Protein AF-A0A2Y9RTF2-F1 (afdb_monomer_lite)

Structure (mmCIF, N/CA/C/O backbone):
data_AF-A0A2Y9RTF2-F1
#
_entry.id   AF-A0A2Y9RTF2-F1
#
loop_
_atom_site.group_PDB
_atom_site.id
_atom_site.type_symbol
_atom_site.label_atom_id
_atom_site.label_alt_id
_atom_site.label_comp_id
_atom_site.label_asym_id
_atom_site.label_entity_id
_atom_site.label_seq_id
_atom_site.pdbx_PDB_ins_code
_atom_site.Cartn_x
_atom_site.Cartn_y
_atom_site.Cartn_z
_atom_site.occupancy
_atom_site.B_iso_or_equiv
_atom_site.auth_seq_id
_atom_site.auth_comp_id
_atom_site.auth_asym_id
_atom_site.auth_atom_id
_atom_site.pdbx_PDB_model_num
ATOM 1 N N . MET A 1 1 ? -19.563 -8.681 -0.075 1.00 79.69 1 MET A N 1
ATOM 2 C CA . MET A 1 1 ? -19.575 -7.205 -0.174 1.00 79.69 1 MET A CA 1
ATOM 3 C C . MET A 1 1 ? -19.390 -6.840 -1.635 1.00 79.69 1 MET A C 1
ATOM 5 O O . MET A 1 1 ? -18.584 -7.490 -2.286 1.00 79.69 1 MET A O 1
ATOM 9 N N . LEU A 1 2 ? -20.147 -5.874 -2.156 1.00 93.56 2 LEU A N 1
ATOM 10 C CA . LEU A 1 2 ? -19.880 -5.281 -3.468 1.00 93.56 2 LEU A CA 1
ATOM 11 C C . LEU A 1 2 ? -18.931 -4.098 -3.238 1.00 93.56 2 LEU A C 1
ATOM 13 O O . LEU A 1 2 ? -19.227 -3.253 -2.397 1.00 93.56 2 LEU A O 1
ATOM 17 N N . MET A 1 3 ? -17.795 -4.069 -3.927 1.00 94.50 3 MET A N 1
ATOM 18 C CA . MET A 1 3 ? -16.779 -3.019 -3.800 1.00 94.50 3 MET A CA 1
ATOM 19 C C . MET A 1 3 ? -16.509 -2.401 -5.171 1.00 94.50 3 MET A C 1
ATOM 21 O O . MET A 1 3 ? -16.847 -2.999 -6.195 1.00 94.50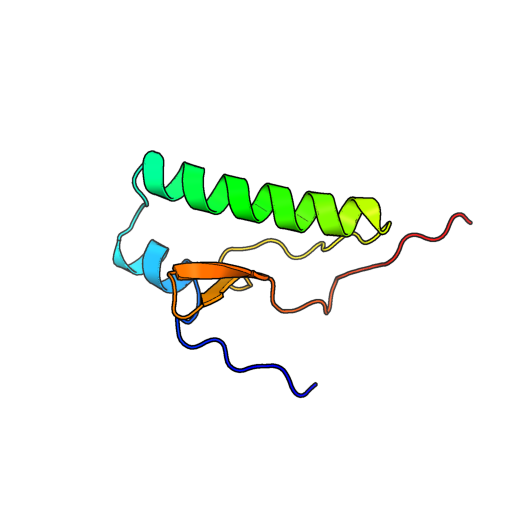 3 MET A O 1
ATOM 25 N N . GLU A 1 4 ? -15.914 -1.208 -5.191 1.00 95.06 4 GLU A N 1
ATOM 26 C CA . GLU A 1 4 ? -15.441 -0.616 -6.442 1.00 95.06 4 GLU A CA 1
ATOM 27 C C . GLU A 1 4 ? -14.399 -1.524 -7.112 1.00 95.06 4 GLU A C 1
ATOM 29 O O . GLU A 1 4 ? -13.593 -2.177 -6.445 1.00 95.06 4 GLU A O 1
ATOM 34 N N . PHE A 1 5 ? -14.418 -1.574 -8.442 1.00 96.00 5 PHE A N 1
ATOM 35 C CA . PHE A 1 5 ? -13.395 -2.284 -9.197 1.00 96.00 5 PHE A CA 1
ATOM 36 C C . PHE A 1 5 ? -12.125 -1.433 -9.279 1.00 96.00 5 PHE A C 1
ATOM 38 O O . PHE A 1 5 ? -12.165 -0.292 -9.738 1.00 96.00 5 PHE A O 1
ATOM 45 N N . VAL A 1 6 ? -10.995 -2.011 -8.870 1.00 97.31 6 VAL A N 1
ATOM 46 C CA . VAL A 1 6 ? -9.682 -1.361 -8.890 1.00 97.31 6 VAL A CA 1
ATOM 47 C C . VAL A 1 6 ? -8.841 -1.992 -10.013 1.00 97.31 6 VAL A C 1
ATOM 49 O O . VAL A 1 6 ? -8.394 -3.132 -9.870 1.00 97.31 6 VAL A O 1
ATOM 52 N N . PRO A 1 7 ? -8.654 -1.304 -11.159 1.00 96.44 7 PRO A N 1
ATOM 53 C CA . PRO A 1 7 ? -8.198 -1.943 -12.396 1.00 96.44 7 PRO A CA 1
ATOM 54 C C . PRO A 1 7 ? -6.702 -2.270 -12.444 1.00 96.44 7 PRO A C 1
ATOM 56 O O . PRO A 1 7 ? -6.301 -3.077 -13.278 1.00 96.44 7 PRO A O 1
ATOM 59 N N . GLY A 1 8 ? -5.873 -1.660 -11.594 1.00 95.75 8 GLY A N 1
ATOM 60 C CA . GLY A 1 8 ? -4.427 -1.891 -11.587 1.00 95.75 8 GLY A CA 1
ATOM 61 C C . GLY A 1 8 ? -4.010 -3.174 -10.871 1.00 95.75 8 GLY A C 1
ATOM 62 O O . GLY A 1 8 ? -2.841 -3.529 -10.925 1.00 95.75 8 GLY A O 1
ATOM 63 N N . GLY A 1 9 ? -4.935 -3.908 -10.243 1.00 95.88 9 GLY A N 1
ATOM 64 C CA . GLY A 1 9 ? -4.631 -5.184 -9.591 1.00 95.88 9 GLY A CA 1
ATOM 65 C C . GLY A 1 9 ? -3.693 -5.045 -8.387 1.00 95.88 9 GLY A C 1
ATOM 66 O O . GLY A 1 9 ? -3.539 -3.966 -7.824 1.00 95.88 9 GLY A O 1
ATOM 67 N N . GLU A 1 10 ? -3.094 -6.155 -7.961 1.00 96.69 10 GLU A N 1
ATOM 68 C CA . GLU A 1 10 ? -2.287 -6.224 -6.736 1.00 96.69 10 GLU A CA 1
ATOM 69 C C . GLU A 1 10 ? -0.874 -5.662 -6.923 1.00 96.69 10 GLU A C 1
ATOM 71 O O . GLU A 1 10 ? -0.133 -6.104 -7.808 1.00 96.69 10 GLU A O 1
ATOM 76 N N . LEU A 1 11 ? -0.429 -4.804 -6.000 1.00 94.25 11 LEU A N 1
ATOM 77 C CA . LEU A 1 11 ? 0.956 -4.332 -5.907 1.00 94.25 11 LEU A CA 1
ATOM 78 C C . LEU A 1 11 ? 1.950 -5.507 -5.817 1.00 94.25 11 LEU A C 1
ATOM 80 O O . LEU A 1 11 ? 3.046 -5.444 -6.385 1.00 94.25 11 LEU A O 1
ATOM 84 N N . PHE A 1 12 ? 1.552 -6.606 -5.165 1.00 93.56 12 PHE A N 1
ATOM 85 C CA . PHE A 1 12 ? 2.334 -7.841 -5.080 1.00 93.56 12 PHE A CA 1
ATOM 86 C C . PHE A 1 12 ? 2.729 -8.406 -6.448 1.00 93.56 12 PHE A C 1
ATOM 88 O O . PHE A 1 12 ? 3.879 -8.806 -6.641 1.00 93.56 12 PHE A O 1
ATOM 95 N N . SER A 1 13 ? 1.811 -8.396 -7.418 1.00 94.69 13 SER A N 1
ATOM 96 C CA . SER A 1 13 ? 2.079 -8.904 -8.768 1.00 94.69 13 SER A CA 1
ATOM 97 C C . SER A 1 13 ? 3.196 -8.108 -9.448 1.00 94.69 13 SER A C 1
ATOM 99 O O . SER A 1 13 ? 4.091 -8.686 -10.070 1.00 94.69 13 SER A O 1
ATOM 101 N N . TYR A 1 14 ? 3.219 -6.786 -9.262 1.00 94.19 14 TYR A N 1
ATOM 102 C CA . TYR A 1 14 ? 4.295 -5.929 -9.766 1.00 94.19 14 TYR A CA 1
ATOM 103 C C . TYR A 1 14 ? 5.623 -6.200 -9.062 1.00 94.19 14 TYR A C 1
ATOM 105 O O . TYR A 1 14 ? 6.660 -6.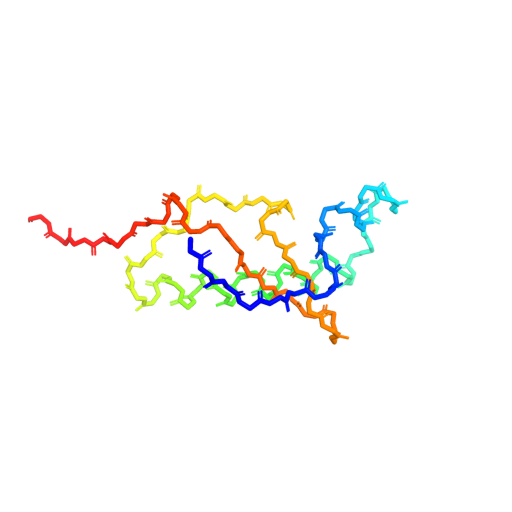265 -9.728 1.00 94.19 14 TYR A O 1
ATOM 113 N N . LEU A 1 15 ? 5.603 -6.380 -7.737 1.00 93.12 15 LEU A N 1
ATOM 114 C CA . LEU A 1 15 ? 6.803 -6.695 -6.965 1.00 93.12 15 LEU A CA 1
ATOM 115 C C . LEU A 1 15 ? 7.405 -8.030 -7.409 1.00 93.12 15 LEU A C 1
ATOM 117 O O . LEU A 1 15 ? 8.600 -8.096 -7.692 1.00 93.12 15 LEU A O 1
ATOM 121 N N . ARG A 1 16 ? 6.577 -9.072 -7.539 1.00 93.75 16 ARG A N 1
ATOM 122 C CA . ARG A 1 16 ? 7.003 -10.407 -7.972 1.00 93.75 16 ARG A CA 1
ATOM 123 C C . ARG A 1 16 ? 7.594 -10.382 -9.378 1.00 93.75 16 ARG A C 1
ATOM 125 O O . ARG A 1 16 ? 8.664 -10.942 -9.592 1.00 93.75 16 ARG A O 1
ATOM 132 N N . ASN A 1 17 ? 6.939 -9.694 -10.313 1.00 94.06 17 ASN A N 1
ATOM 133 C CA . ASN A 1 17 ? 7.401 -9.601 -11.700 1.00 94.06 17 ASN A CA 1
ATOM 134 C C . ASN A 1 17 ? 8.722 -8.829 -11.835 1.00 94.06 17 ASN A C 1
ATOM 136 O O . ASN A 1 17 ? 9.528 -9.145 -12.706 1.00 94.06 17 ASN A O 1
ATOM 140 N N . ARG A 1 18 ? 8.966 -7.826 -10.981 1.00 91.75 18 ARG A N 1
ATOM 141 C CA . ARG A 1 18 ? 10.224 -7.056 -10.978 1.00 91.75 18 ARG A CA 1
ATOM 142 C C . ARG A 1 18 ? 11.304 -7.628 -10.054 1.00 91.75 18 ARG A C 1
ATOM 144 O O . ARG A 1 18 ? 12.438 -7.155 -10.087 1.00 91.75 18 ARG A O 1
ATOM 151 N N . GLY A 1 19 ? 10.966 -8.588 -9.195 1.00 94.06 19 GLY A N 1
ATOM 152 C CA . GLY A 1 19 ? 11.812 -9.114 -8.120 1.00 94.06 19 GLY A CA 1
ATOM 153 C C . GLY A 1 19 ? 11.968 -8.151 -6.936 1.00 94.06 19 GLY A C 1
ATOM 154 O O . GLY A 1 19 ? 11.805 -8.552 -5.787 1.00 94.06 19 GLY A O 1
ATOM 155 N N . ARG A 1 20 ? 12.263 -6.873 -7.199 1.00 92.94 20 ARG A N 1
ATOM 156 C CA . ARG A 1 20 ? 12.311 -5.806 -6.190 1.00 92.94 20 ARG A CA 1
ATOM 157 C C . ARG A 1 20 ? 11.914 -4.456 -6.775 1.00 92.94 20 ARG A C 1
ATOM 159 O O . ARG A 1 20 ? 12.126 -4.191 -7.958 1.00 92.94 20 ARG A O 1
ATOM 166 N N . PHE A 1 21 ? 11.410 -3.571 -5.925 1.00 94.12 21 PHE A N 1
ATOM 167 C CA . PHE A 1 21 ? 11.238 -2.167 -6.277 1.00 94.12 21 PHE A CA 1
ATOM 168 C C . PHE A 1 21 ? 12.537 -1.375 -6.120 1.00 94.12 21 PHE A C 1
ATOM 170 O O . PHE A 1 21 ? 13.423 -1.735 -5.344 1.00 94.12 21 PHE A O 1
ATOM 177 N N . SER A 1 22 ? 12.642 -0.283 -6.882 1.00 96.94 22 SER A N 1
ATOM 178 C CA . SER A 1 22 ? 13.663 0.736 -6.633 1.00 96.94 22 SER A CA 1
ATOM 179 C C . SER A 1 22 ? 13.407 1.409 -5.283 1.00 96.94 22 SER A C 1
ATOM 181 O O . SER A 1 22 ? 12.264 1.439 -4.824 1.00 96.94 22 SER A O 1
ATOM 183 N N . SER A 1 23 ? 14.434 2.007 -4.676 1.00 97.31 23 SER A N 1
ATOM 184 C CA . SER A 1 23 ? 14.266 2.739 -3.415 1.00 97.31 23 SER A CA 1
ATOM 185 C C . SER A 1 23 ? 13.216 3.847 -3.522 1.00 97.31 23 SER A C 1
ATOM 187 O O . SER A 1 23 ? 12.409 4.000 -2.614 1.00 97.31 23 SER A O 1
ATOM 189 N N . ASN A 1 24 ? 13.158 4.561 -4.652 1.00 98.00 24 ASN A N 1
ATOM 190 C CA . ASN A 1 24 ? 12.178 5.630 -4.866 1.00 98.00 24 ASN A CA 1
ATOM 191 C C . ASN A 1 24 ? 10.747 5.081 -4.950 1.00 98.00 24 ASN A C 1
ATOM 193 O O . ASN A 1 24 ? 9.842 5.622 -4.327 1.00 98.00 24 ASN A O 1
ATOM 197 N N . THR A 1 25 ? 10.545 3.980 -5.679 1.00 96.19 25 THR A N 1
ATOM 198 C CA . THR A 1 25 ? 9.236 3.314 -5.778 1.00 96.19 25 THR A CA 1
ATOM 199 C C . THR A 1 25 ? 8.801 2.741 -4.427 1.00 96.19 25 THR A C 1
ATOM 201 O O . THR A 1 25 ? 7.649 2.892 -4.033 1.00 96.19 25 THR A O 1
ATOM 204 N N . GLY A 1 26 ? 9.727 2.110 -3.699 1.00 95.81 26 GLY A N 1
ATOM 205 C CA . GLY A 1 26 ? 9.469 1.590 -2.359 1.00 95.81 26 GLY A CA 1
ATOM 206 C C . GLY A 1 26 ? 9.106 2.696 -1.372 1.00 95.81 26 GLY A C 1
ATOM 207 O O . GLY A 1 26 ? 8.153 2.535 -0.616 1.00 95.81 26 GLY A O 1
ATOM 208 N N . LEU A 1 27 ? 9.810 3.832 -1.420 1.00 98.19 27 LEU A N 1
ATOM 209 C CA . LEU A 1 27 ? 9.511 5.006 -0.602 1.00 98.19 27 LEU A CA 1
ATOM 210 C C . LEU A 1 27 ? 8.129 5.583 -0.923 1.00 98.19 27 LEU A C 1
ATOM 212 O O . LEU A 1 27 ? 7.370 5.850 0.002 1.00 98.19 27 LEU A O 1
ATOM 216 N N . PHE A 1 28 ? 7.797 5.726 -2.209 1.00 98.06 28 PHE A N 1
ATOM 217 C CA . PHE A 1 28 ? 6.496 6.225 -2.656 1.00 98.06 28 PHE A CA 1
ATOM 218 C C . PHE A 1 28 ? 5.345 5.388 -2.084 1.00 98.06 28 PHE A C 1
ATOM 220 O O . PHE A 1 28 ? 4.518 5.912 -1.343 1.00 98.06 28 PHE A O 1
ATOM 227 N N . TYR A 1 29 ? 5.344 4.073 -2.324 1.00 97.44 29 TYR A N 1
ATOM 228 C CA . TYR A 1 29 ? 4.268 3.210 -1.829 1.00 97.44 29 TYR A CA 1
ATOM 229 C C . TYR A 1 29 ? 4.262 3.073 -0.307 1.00 97.44 29 TYR A C 1
ATOM 231 O O . TYR A 1 29 ? 3.194 3.020 0.296 1.00 97.44 29 TYR A O 1
ATOM 239 N N . SER A 1 30 ? 5.431 3.066 0.339 1.00 97.31 30 SER A N 1
ATOM 240 C CA . SER A 1 30 ? 5.496 3.046 1.806 1.00 97.31 30 SER A CA 1
ATOM 241 C C . SER A 1 30 ? 4.889 4.310 2.415 1.00 97.31 30 SER A C 1
ATOM 243 O O . SER A 1 30 ? 4.191 4.212 3.419 1.00 97.31 30 SER A O 1
ATOM 245 N N . ALA A 1 31 ? 5.111 5.480 1.808 1.00 98.56 31 ALA A N 1
ATOM 246 C CA . ALA A 1 31 ? 4.525 6.732 2.274 1.00 98.56 31 ALA A CA 1
ATOM 247 C C . ALA A 1 31 ? 2.992 6.701 2.187 1.00 98.56 31 ALA A C 1
ATOM 249 O O . ALA A 1 31 ? 2.320 7.022 3.164 1.00 98.56 31 ALA A O 1
ATOM 250 N N . GLU A 1 32 ? 2.433 6.233 1.069 1.00 98.50 32 GLU A N 1
ATOM 251 C CA . GLU A 1 32 ? 0.979 6.109 0.920 1.00 98.50 32 GLU A CA 1
ATOM 252 C C . GLU A 1 32 ? 0.364 5.106 1.905 1.00 98.50 32 GLU A C 1
ATOM 254 O O . GLU A 1 32 ? -0.679 5.377 2.503 1.00 98.50 32 GLU A O 1
ATOM 259 N N . ILE A 1 33 ? 1.029 3.965 2.124 1.00 98.31 33 ILE A N 1
ATOM 260 C CA . ILE A 1 33 ? 0.607 2.971 3.119 1.00 98.31 33 ILE A CA 1
ATOM 261 C C . ILE A 1 33 ? 0.596 3.594 4.518 1.00 98.31 33 ILE A C 1
ATOM 263 O O . ILE A 1 33 ? -0.372 3.411 5.254 1.00 98.31 33 ILE A O 1
ATOM 267 N N . VAL A 1 34 ? 1.636 4.349 4.888 1.00 98.50 34 VAL A N 1
ATOM 268 C CA . VAL A 1 34 ? 1.690 5.040 6.184 1.00 98.50 34 VAL A CA 1
ATOM 269 C C . VAL A 1 34 ? 0.537 6.031 6.316 1.00 98.50 34 VAL A C 1
ATOM 271 O O . VAL A 1 34 ? -0.146 5.988 7.335 1.00 98.50 34 VAL A O 1
ATOM 274 N N . CYS A 1 35 ? 0.250 6.846 5.296 1.00 98.69 35 CYS A N 1
ATOM 275 C CA . CYS A 1 35 ? -0.889 7.770 5.319 1.00 98.69 35 CYS A CA 1
ATOM 276 C C . CYS A 1 35 ? -2.234 7.040 5.486 1.00 98.69 35 CYS A C 1
ATOM 278 O O . CYS A 1 35 ? -3.084 7.465 6.269 1.00 98.69 35 CYS A O 1
ATOM 280 N N . ALA A 1 36 ? -2.436 5.918 4.788 1.00 98.38 36 ALA A N 1
ATOM 281 C CA . ALA A 1 36 ? -3.657 5.123 4.913 1.00 98.38 36 ALA A CA 1
ATOM 282 C C . ALA A 1 36 ? -3.813 4.524 6.323 1.00 98.38 36 ALA A C 1
ATOM 284 O O . ALA A 1 36 ? -4.897 4.573 6.908 1.00 98.38 36 ALA A O 1
ATOM 285 N N . ILE A 1 37 ? -2.730 3.989 6.892 1.00 98.50 37 ILE A N 1
ATOM 286 C CA . ILE A 1 37 ? -2.723 3.418 8.243 1.00 98.50 37 ILE A CA 1
ATOM 287 C C . ILE A 1 37 ? -2.900 4.504 9.310 1.00 98.50 37 ILE A C 1
ATOM 289 O O . ILE A 1 37 ? -3.685 4.315 10.236 1.00 98.50 37 ILE A O 1
ATOM 293 N N . GLU A 1 38 ? -2.237 5.653 9.168 1.00 98.62 38 GLU A N 1
ATOM 294 C CA . GLU A 1 38 ? -2.416 6.822 10.036 1.00 98.62 38 GLU A CA 1
ATOM 295 C C . GLU A 1 38 ? -3.882 7.267 10.061 1.00 98.62 38 GLU A C 1
ATOM 297 O O . GLU A 1 38 ? -4.459 7.453 11.136 1.00 98.62 38 GLU A O 1
ATOM 302 N N . TYR A 1 39 ? -4.520 7.349 8.890 1.00 98.50 39 TYR A N 1
ATOM 303 C CA . TYR A 1 39 ? -5.940 7.664 8.793 1.00 98.50 39 TYR A CA 1
ATOM 304 C C . TYR A 1 39 ? -6.804 6.653 9.560 1.00 98.50 39 TYR A C 1
ATOM 306 O O . TYR A 1 39 ? -7.656 7.061 10.351 1.00 98.50 39 TYR A O 1
ATOM 314 N N . LEU A 1 40 ? -6.578 5.346 9.393 1.00 98.25 40 LEU A N 1
ATOM 315 C CA . LEU A 1 40 ? -7.327 4.319 10.130 1.00 98.25 40 LEU A CA 1
ATOM 316 C C . LEU A 1 40 ? -7.111 4.421 11.644 1.00 98.25 40 LEU A C 1
ATOM 318 O O . LEU A 1 40 ? -8.077 4.378 12.409 1.00 98.25 40 LEU A O 1
ATOM 322 N N . HIS A 1 41 ? -5.869 4.625 12.078 1.00 98.00 41 HIS A N 1
ATOM 323 C CA . HIS A 1 41 ? -5.532 4.790 13.489 1.00 98.00 41 HIS A CA 1
ATOM 324 C C . HIS A 1 41 ? -6.181 6.042 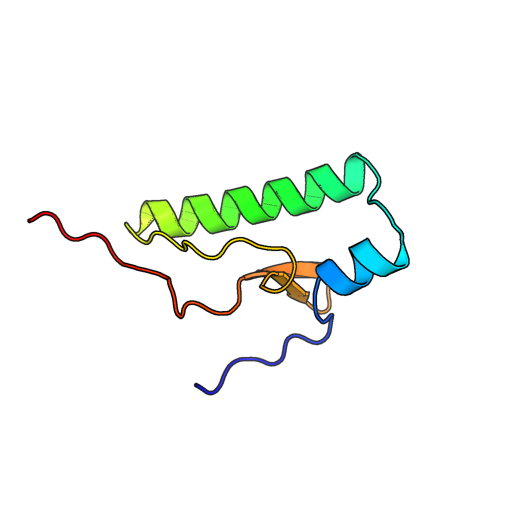14.094 1.00 98.00 41 HIS A C 1
ATOM 326 O O . HIS A 1 41 ? -6.674 5.976 15.217 1.00 98.00 41 HIS A O 1
ATOM 332 N N . SER A 1 42 ? -6.301 7.139 13.336 1.00 97.94 42 SER A N 1
ATOM 333 C CA . SER A 1 42 ? -7.043 8.341 13.762 1.00 97.94 42 SER A CA 1
ATOM 334 C C . SER A 1 42 ? -8.540 8.087 14.004 1.00 97.94 42 SER A C 1
ATOM 336 O O . SER A 1 42 ? -9.226 8.902 14.621 1.00 97.94 42 SER A O 1
ATOM 338 N N . LYS A 1 43 ? -9.064 6.959 13.506 1.00 97.44 43 LYS A N 1
ATOM 339 C CA . LYS A 1 43 ? -10.444 6.488 13.694 1.00 97.44 43 LYS A CA 1
ATOM 340 C C . LYS A 1 43 ? -10.544 5.312 14.666 1.00 97.44 43 LYS A C 1
ATOM 342 O O . LYS A 1 43 ? -11.598 4.677 14.726 1.00 97.44 43 LYS A O 1
ATOM 347 N N . GLU A 1 44 ? -9.463 5.020 15.390 1.00 97.44 44 GLU A N 1
ATOM 348 C CA . GLU A 1 44 ? -9.351 3.891 16.318 1.00 97.44 44 GLU A CA 1
ATOM 349 C C . GLU A 1 44 ? -9.545 2.533 15.622 1.00 97.44 44 GLU A C 1
ATOM 351 O O . GLU A 1 44 ? -10.019 1.573 16.223 1.00 97.44 44 GLU A O 1
ATOM 356 N N . ILE A 1 45 ? -9.204 2.428 14.334 1.00 98.00 45 ILE A N 1
ATOM 357 C CA . ILE A 1 45 ? -9.313 1.189 13.559 1.00 98.00 45 ILE A CA 1
ATOM 358 C C . ILE A 1 45 ? -7.920 0.613 13.343 1.00 98.00 45 ILE A C 1
ATOM 360 O O . ILE A 1 45 ? -7.078 1.238 12.709 1.00 98.00 45 ILE A O 1
ATOM 364 N N . VAL A 1 46 ? -7.693 -0.619 13.795 1.00 97.81 46 VAL A N 1
ATOM 365 C CA . VAL A 1 46 ? -6.468 -1.369 13.487 1.00 97.81 46 VAL A CA 1
ATOM 366 C C . VAL A 1 46 ? -6.744 -2.296 12.306 1.00 97.81 46 VAL A C 1
ATOM 368 O O . VAL A 1 46 ? -7.633 -3.143 12.395 1.00 97.81 46 VAL A O 1
ATOM 371 N N . TYR A 1 47 ? -5.985 -2.160 11.214 1.00 98.19 47 TYR A N 1
ATOM 372 C CA . TYR A 1 47 ? -6.190 -2.923 9.972 1.00 98.19 47 TYR A CA 1
ATOM 373 C C . TYR A 1 47 ? -5.821 -4.416 10.090 1.00 98.19 47 TYR A C 1
ATOM 375 O O . TYR A 1 47 ? -6.579 -5.280 9.663 1.00 98.19 47 TYR A O 1
ATOM 383 N N . ARG A 1 48 ? -4.696 -4.722 10.751 1.00 97.75 48 ARG A N 1
ATOM 384 C CA . ARG A 1 48 ? -4.212 -6.071 11.128 1.00 97.75 48 ARG A CA 1
ATOM 385 C C . ARG A 1 48 ? -3.862 -7.071 10.013 1.00 97.75 48 ARG A C 1
ATOM 387 O O . ARG A 1 48 ? -3.297 -8.101 10.359 1.00 97.75 48 ARG A O 1
ATOM 394 N N . ASP A 1 49 ? -4.104 -6.788 8.735 1.00 97.38 49 ASP A N 1
ATOM 395 C CA . ASP A 1 49 ? -3.729 -7.690 7.624 1.00 97.38 49 ASP A CA 1
ATOM 396 C C . ASP A 1 49 ? -2.926 -6.967 6.528 1.00 97.38 49 ASP A C 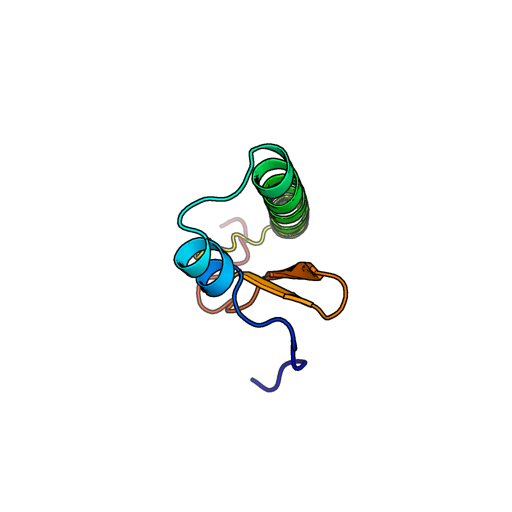1
ATOM 398 O O . ASP A 1 49 ? -3.216 -7.058 5.336 1.00 97.38 49 ASP A O 1
ATOM 402 N N . LEU A 1 50 ? -1.922 -6.182 6.943 1.00 97.25 50 LEU A N 1
ATOM 4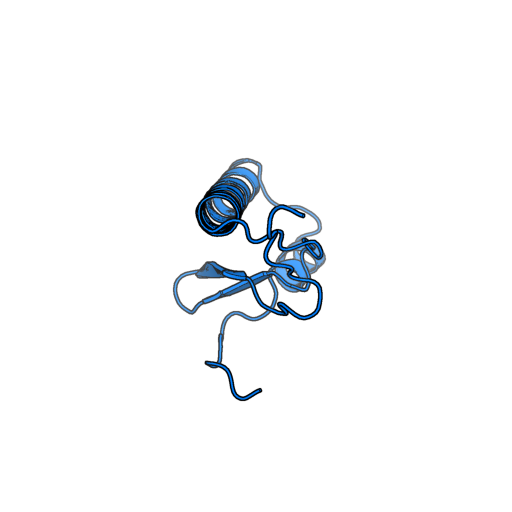03 C CA . LEU A 1 50 ? -1.050 -5.454 6.019 1.00 97.25 50 LEU A CA 1
ATOM 404 C C . LEU A 1 50 ? -0.061 -6.404 5.340 1.00 97.25 50 LEU A C 1
ATOM 406 O O . LEU A 1 50 ? 0.900 -6.861 5.957 1.00 97.25 50 LEU A O 1
ATOM 410 N N . LYS A 1 51 ? -0.288 -6.645 4.050 1.00 94.62 51 LYS A N 1
ATOM 411 C CA . LYS A 1 51 ? 0.563 -7.444 3.165 1.00 94.62 51 LYS A CA 1
ATOM 412 C C . LYS A 1 51 ? 0.390 -6.996 1.707 1.00 94.62 51 LYS A C 1
ATOM 414 O O . LYS A 1 51 ? -0.651 -6.417 1.389 1.00 94.62 51 LYS A O 1
ATOM 419 N N . PRO A 1 52 ? 1.371 -7.237 0.820 1.00 89.38 52 PRO A N 1
ATOM 420 C CA . PRO A 1 52 ? 1.310 -6.804 -0.578 1.00 89.38 52 PRO A CA 1
ATOM 421 C C . PRO A 1 52 ? 0.061 -7.251 -1.357 1.00 89.38 52 PRO A C 1
ATOM 423 O O . PRO A 1 52 ? -0.369 -6.540 -2.261 1.00 89.38 52 PRO A O 1
ATOM 426 N N . GLU A 1 53 ? -0.511 -8.407 -1.025 1.00 94.19 53 GLU A N 1
ATOM 427 C CA . GLU A 1 53 ? -1.702 -8.989 -1.660 1.00 94.19 53 GLU A CA 1
ATOM 428 C C . GLU A 1 53 ? -2.973 -8.174 -1.375 1.00 94.19 53 GLU A C 1
ATOM 430 O O . GLU A 1 53 ? -3.881 -8.128 -2.198 1.00 94.19 53 GLU A O 1
ATOM 435 N N . ASN A 1 54 ? -3.019 -7.466 -0.241 1.00 97.50 54 ASN A N 1
ATOM 436 C CA . ASN A 1 54 ? -4.151 -6.615 0.132 1.00 97.50 54 ASN A CA 1
ATOM 437 C C . ASN A 1 54 ? -3.955 -5.139 -0.266 1.00 97.50 54 ASN A C 1
ATOM 439 O O . ASN A 1 54 ? -4.674 -4.253 0.208 1.00 97.50 54 ASN A O 1
ATOM 443 N N . ILE A 1 55 ? -2.976 -4.858 -1.127 1.00 97.88 55 ILE A N 1
ATOM 444 C CA . ILE A 1 55 ? -2.688 -3.517 -1.630 1.00 97.88 55 ILE A CA 1
ATOM 445 C C . ILE A 1 55 ? -2.922 -3.529 -3.135 1.00 97.88 55 ILE A C 1
ATOM 447 O O . ILE A 1 55 ? -2.176 -4.157 -3.885 1.00 97.88 55 ILE A O 1
ATOM 451 N N . LEU A 1 56 ? -3.964 -2.831 -3.574 1.00 98.19 56 LEU A N 1
ATOM 452 C CA . LEU A 1 56 ? -4.308 -2.694 -4.984 1.00 98.19 56 LEU A CA 1
ATOM 453 C C . LEU A 1 56 ? -3.779 -1.374 -5.542 1.00 98.19 56 LEU A C 1
ATOM 455 O O . LEU A 1 56 ? -3.585 -0.422 -4.792 1.00 98.19 56 LEU A O 1
ATOM 459 N N . LEU A 1 57 ? -3.583 -1.308 -6.854 1.00 97.75 57 LEU A N 1
ATOM 460 C CA . LEU A 1 57 ? -3.244 -0.084 -7.571 1.00 97.75 57 LEU A CA 1
ATOM 461 C C . LEU A 1 57 ? -4.448 0.418 -8.357 1.00 97.75 57 LEU A C 1
ATOM 463 O O . LEU A 1 57 ? -5.072 -0.333 -9.106 1.00 97.75 57 LEU A O 1
ATOM 467 N N . ASP A 1 58 ? -4.782 1.693 -8.208 1.00 97.06 58 ASP A N 1
ATOM 468 C CA . ASP A 1 58 ? -5.800 2.311 -9.047 1.00 97.06 58 ASP A CA 1
ATOM 469 C C . ASP A 1 58 ? -5.282 2.624 -10.464 1.00 97.06 58 ASP A C 1
ATOM 471 O O . ASP A 1 58 ? -4.165 2.275 -10.852 1.00 97.06 58 ASP A O 1
ATOM 475 N N . LYS A 1 59 ? -6.130 3.261 -11.277 1.00 96.69 59 LYS A N 1
ATOM 476 C CA . LYS A 1 59 ? -5.813 3.611 -12.671 1.00 96.69 59 LYS A CA 1
ATOM 477 C C . LYS A 1 59 ? -4.664 4.630 -12.802 1.00 96.69 59 LYS A C 1
ATOM 479 O O . LYS A 1 59 ? -4.108 4.758 -13.888 1.00 96.69 59 LYS A O 1
ATOM 484 N N . GLU A 1 60 ? -4.360 5.373 -11.739 1.00 96.94 60 GLU A N 1
ATOM 485 C CA . GLU A 1 60 ? -3.304 6.393 -11.680 1.00 96.94 60 GLU A CA 1
ATOM 486 C C . GLU A 1 60 ? -2.024 5.832 -11.036 1.00 96.94 60 GLU A C 1
ATOM 488 O O . GLU A 1 60 ? -0.962 6.445 -11.122 1.00 96.94 60 GLU A O 1
ATOM 493 N N . GLY A 1 61 ? -2.095 4.617 -10.482 1.00 95.94 61 GLY A N 1
ATOM 494 C CA . GLY A 1 61 ? -0.971 3.909 -9.882 1.00 95.94 61 GLY A CA 1
ATOM 495 C C . GLY A 1 61 ? -0.797 4.179 -8.390 1.00 95.94 61 GLY A C 1
ATOM 496 O O . GLY A 1 61 ? 0.266 3.849 -7.864 1.00 95.94 61 GLY A O 1
ATOM 497 N N . HIS A 1 62 ? -1.810 4.741 -7.726 1.00 97.75 62 HIS A N 1
ATOM 498 C CA . HIS A 1 62 ? -1.846 4.967 -6.281 1.00 97.75 62 HIS A CA 1
ATOM 499 C C . HIS A 1 62 ? -2.401 3.751 -5.538 1.00 97.75 62 HIS A C 1
ATOM 501 O O . HIS A 1 62 ? -3.209 2.988 -6.083 1.00 97.75 62 HIS A O 1
ATOM 507 N N . ILE A 1 63 ? -1.975 3.557 -4.286 1.00 97.56 63 ILE A N 1
ATOM 508 C CA . ILE A 1 63 ? -2.426 2.405 -3.500 1.00 97.56 63 ILE A CA 1
ATOM 509 C C . ILE A 1 63 ? -3.857 2.562 -2.982 1.00 97.56 63 ILE A C 1
ATOM 511 O O . ILE A 1 63 ? -4.283 3.619 -2.521 1.00 97.56 63 ILE A O 1
ATOM 515 N N . LYS A 1 64 ? -4.580 1.444 -2.959 1.00 97.69 64 LYS A N 1
ATOM 516 C CA . LYS A 1 64 ? -5.838 1.262 -2.232 1.00 97.69 64 LYS A CA 1
ATOM 517 C C . LYS A 1 64 ? -5.733 0.017 -1.359 1.00 97.69 64 LYS A C 1
ATOM 519 O O . LYS A 1 64 ? -5.440 -1.070 -1.857 1.00 97.69 64 LYS A O 1
ATOM 524 N N . LEU A 1 65 ? -5.993 0.167 -0.061 1.00 97.69 65 LEU A N 1
ATOM 525 C CA . LEU A 1 65 ? -6.136 -0.979 0.839 1.00 97.69 65 LEU A CA 1
ATOM 526 C C . LEU A 1 65 ? -7.449 -1.708 0.537 1.00 97.69 65 LEU A C 1
ATOM 528 O O . LEU A 1 65 ? -8.494 -1.074 0.387 1.00 97.69 65 LEU A O 1
ATOM 532 N N . THR A 1 66 ? -7.399 -3.034 0.484 1.00 97.19 66 THR A N 1
ATOM 533 C CA . THR A 1 66 ? -8.581 -3.902 0.372 1.00 97.19 66 THR A CA 1
ATOM 534 C C . THR A 1 66 ? -8.672 -4.845 1.575 1.00 97.19 66 THR A C 1
ATOM 536 O O . THR A 1 66 ? -7.886 -4.727 2.504 1.00 97.19 66 THR A O 1
ATOM 539 N N . ASP A 1 67 ? -9.657 -5.740 1.597 1.00 95.94 67 ASP A N 1
ATOM 540 C CA . ASP A 1 67 ? -9.860 -6.777 2.619 1.00 95.94 67 ASP A CA 1
ATOM 541 C C . ASP A 1 67 ? -9.745 -6.293 4.080 1.00 95.94 67 ASP A C 1
ATOM 543 O O . ASP A 1 67 ? -8.736 -6.439 4.767 1.00 95.94 67 ASP A O 1
ATOM 547 N N . PHE A 1 68 ? -10.840 -5.729 4.585 1.00 97.00 68 PHE A N 1
ATOM 548 C CA . PHE A 1 68 ? -10.963 -5.302 5.979 1.00 97.00 68 PHE A CA 1
ATOM 549 C C . PHE A 1 68 ? -11.480 -6.429 6.894 1.00 97.00 68 PHE A C 1
ATOM 551 O O . PHE A 1 68 ? -11.954 -6.148 7.994 1.00 97.00 68 PHE A O 1
ATOM 558 N N . GLY A 1 69 ? -11.398 -7.703 6.482 1.00 96.50 69 GLY A N 1
ATOM 559 C CA . GLY A 1 69 ? -11.928 -8.839 7.247 1.00 96.50 69 GLY A CA 1
ATOM 560 C C . GLY A 1 69 ? -11.312 -8.997 8.643 1.00 96.50 69 GLY A C 1
ATOM 561 O O . GLY A 1 69 ? -11.988 -9.428 9.578 1.00 96.50 69 GLY A O 1
ATOM 562 N N . PHE A 1 70 ? -10.054 -8.578 8.812 1.00 96.19 70 PHE A N 1
ATOM 563 C CA . PHE A 1 70 ? -9.369 -8.545 10.106 1.00 96.19 70 PHE A CA 1
ATOM 564 C C . PHE A 1 70 ? -9.362 -7.164 10.762 1.00 96.19 70 PHE A C 1
ATOM 566 O O . PHE A 1 70 ? -8.885 -7.041 11.895 1.00 96.19 70 PHE A O 1
ATOM 573 N N . ALA A 1 71 ? -9.903 -6.128 10.123 1.00 97.50 71 ALA A N 1
ATOM 574 C CA . ALA A 1 71 ? -9.917 -4.802 10.716 1.00 97.50 71 ALA A CA 1
ATOM 575 C C . ALA A 1 71 ? -10.778 -4.788 11.989 1.00 97.50 71 ALA A C 1
ATOM 577 O O . ALA A 1 71 ? -11.793 -5.480 12.094 1.00 97.50 71 ALA A O 1
ATOM 578 N N . LYS A 1 72 ? -10.363 -4.016 12.994 1.00 97.44 72 LYS A N 1
ATOM 579 C CA . LYS A 1 72 ? -11.095 -3.910 14.260 1.00 97.44 72 LYS A CA 1
ATOM 5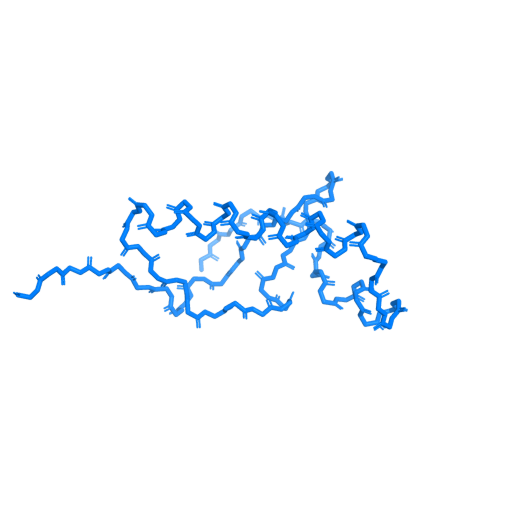80 C C . LYS A 1 72 ? -11.097 -2.479 14.760 1.00 97.44 72 LYS A C 1
ATOM 582 O O . LYS A 1 72 ? -10.030 -1.898 14.944 1.00 97.44 72 LYS A O 1
ATOM 587 N N . LYS A 1 73 ? -12.292 -1.957 15.044 1.00 96.75 73 LYS A N 1
ATOM 588 C CA . LYS A 1 73 ? -12.438 -0.728 15.818 1.00 96.75 73 LYS A CA 1
ATOM 589 C C . LYS A 1 73 ? -12.164 -1.023 17.292 1.00 96.75 73 LYS A C 1
ATOM 591 O O . LYS A 1 73 ? -12.749 -1.949 17.860 1.00 96.75 73 LYS A O 1
ATOM 596 N N . LEU A 1 74 ? -11.240 -0.281 17.879 1.00 94.94 74 LEU A N 1
ATOM 597 C CA . LEU A 1 74 ? -10.971 -0.304 19.303 1.00 94.94 74 LEU A CA 1
ATOM 598 C C . LEU A 1 74 ? -12.078 0.493 19.993 1.00 94.94 74 LEU A C 1
ATOM 600 O O . LEU A 1 74 ? -12.441 1.580 19.562 1.00 94.94 74 LEU A O 1
ATOM 604 N N . VAL A 1 75 ? -12.661 -0.109 21.018 1.00 87.94 75 VAL A N 1
ATOM 605 C CA . VAL A 1 75 ? -13.534 0.564 21.972 1.00 87.94 75 VAL A CA 1
ATOM 606 C C . VAL A 1 75 ? -12.887 0.329 23.324 1.00 87.94 75 VAL A C 1
ATOM 608 O O . VAL A 1 75 ? -12.511 -0.814 23.620 1.00 87.94 75 VAL A O 1
ATOM 611 N N . ASP A 1 76 ? -12.688 1.396 24.092 1.00 77.00 76 ASP A N 1
ATOM 612 C CA . ASP A 1 76 ? -12.234 1.259 25.471 1.00 77.00 76 ASP A CA 1
ATOM 613 C C . ASP A 1 76 ? -13.221 0.364 26.235 1.00 77.00 76 ASP A C 1
ATOM 615 O O . ASP A 1 76 ? -14.435 0.409 26.006 1.00 77.00 76 ASP A O 1
ATOM 619 N N . ARG A 1 77 ? -12.668 -0.535 27.053 1.00 57.78 77 ARG A N 1
ATOM 620 C CA . ARG A 1 77 ? -13.425 -1.512 27.845 1.00 57.78 77 ARG A CA 1
ATOM 621 C C . ARG A 1 77 ? -13.922 -0.918 29.149 1.00 57.78 77 ARG A C 1
ATOM 623 O O . ARG A 1 77 ? -13.141 -0.168 29.771 1.00 57.78 77 ARG A O 1
#

Secondary structure (DSSP, 8-state):
------TT-BHHHHHHHHSS--HHHHHHHHHHHHHHHHHHHTTTEE----SGGGEEE-TTS-EEE---TT-EE----

pLDDT: mean 95.42, std 5.58, range [57.78, 98.69]

Organism: NCBI:txid127582

Sequence (77 aa):
MLMEFVPGGELFSYLRNRGRFSSNTGLFYSAEIVCAIEYLHSKEIVYRDLKPENILLDKEGHIKLTDFGFAKKLVDR

Radius of gyration: 13.6 Å; chains: 1; bounding box: 34×19×40 Å

Foldseek 3Di:
DDDDDAPQAFQVVVCVVVVHDDPVVVVQQVVLVVVVQVVCVVQQKDQPDDDRNQWTAHPVGHTDGHDSVVIDRDDDD

InterPro domains:
  IPR000719 Protein kinase domain [PF00069] (1-75)
  IPR000719 Protein kinase domain [PS50011] (1-77)
  IPR008271 Serine/threonine-protein kinase, active site [PS00108] (45-57)
  IPR011009 Protein kinase-like domain superfamily [SSF56112] (1-76)